Protein AF-A0A5N8HHA2-F1 (afdb_monomer_lite)

Radius of gyration: 14.86 Å; chains: 1; bounding box: 42×23×48 Å

Secondary structure (DSSP, 8-state):
------------S-HHHHHHHHHHHHHHHHHHHHHHHHHSTT-----HHHHHHHHHHHHS-GGGHHHHHHHHHHHHHHHHHHHS-GGG--HHHHHHHHHHHHHHHH-

Structure (mmCIF, N/CA/C/O bac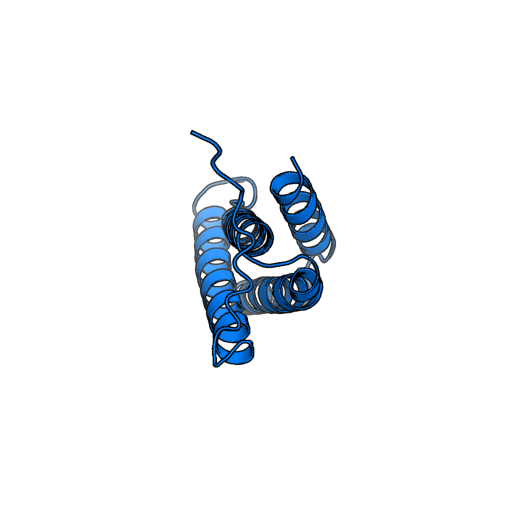kbone):
data_AF-A0A5N8HHA2-F1
#
_entry.id   AF-A0A5N8HHA2-F1
#
loop_
_atom_site.group_PDB
_atom_site.id
_atom_site.type_symbol
_atom_site.label_atom_id
_atom_site.label_alt_id
_atom_site.label_comp_id
_atom_site.label_asym_id
_atom_site.label_entity_id
_atom_site.label_seq_id
_atom_site.pdbx_PDB_ins_code
_atom_site.Cartn_x
_atom_site.Cartn_y
_atom_site.Cartn_z
_atom_site.occupancy
_atom_site.B_iso_or_equiv
_atom_site.auth_seq_id
_atom_site.auth_comp_id
_atom_site.auth_asym_id
_atom_site.auth_atom_id
_atom_site.pdbx_PDB_model_num
ATOM 1 N N . MET A 1 1 ? 7.347 12.386 -31.639 1.00 39.81 1 MET A N 1
ATOM 2 C CA . MET A 1 1 ? 7.342 12.387 -30.158 1.00 39.81 1 MET A CA 1
ATOM 3 C C . MET A 1 1 ? 7.149 10.957 -29.670 1.00 39.81 1 MET A C 1
ATOM 5 O O . MET A 1 1 ? 6.023 10.530 -29.469 1.00 39.81 1 MET A O 1
ATOM 9 N N . SER A 1 2 ? 8.238 10.195 -29.550 1.00 38.34 2 SER A N 1
ATOM 10 C CA . SER A 1 2 ? 8.215 8.876 -28.912 1.00 38.34 2 SER A CA 1
ATOM 11 C C . SER A 1 2 ? 8.534 9.100 -27.440 1.00 38.34 2 SER A C 1
ATOM 13 O O . SER A 1 2 ? 9.689 9.336 -27.089 1.00 38.34 2 SER A O 1
ATOM 15 N N . LYS A 1 3 ? 7.511 9.126 -26.578 1.00 44.50 3 LYS A N 1
ATOM 16 C CA . LYS A 1 3 ? 7.722 8.970 -25.135 1.00 44.50 3 LYS A CA 1
ATOM 17 C C . LYS A 1 3 ? 8.091 7.508 -24.927 1.00 44.50 3 LYS A C 1
ATOM 19 O O . LYS A 1 3 ? 7.249 6.682 -24.601 1.00 44.50 3 LYS A O 1
ATOM 24 N N . GLN A 1 4 ? 9.349 7.195 -25.209 1.00 44.97 4 GLN A N 1
ATOM 25 C CA . GLN A 1 4 ? 9.991 5.977 -24.764 1.00 44.97 4 GLN A CA 1
ATOM 26 C C . GLN A 1 4 ? 9.837 6.003 -23.248 1.00 44.97 4 GLN A C 1
ATOM 28 O O . GLN A 1 4 ? 10.461 6.836 -22.592 1.00 44.97 4 GLN A O 1
ATOM 33 N N . SER A 1 5 ? 8.896 5.206 -22.732 1.00 48.59 5 SER A N 1
ATOM 34 C CA . SER A 1 5 ? 8.682 4.981 -21.311 1.00 48.59 5 SER A CA 1
ATOM 35 C C . SER A 1 5 ? 10.027 4.614 -20.733 1.00 48.59 5 SER A C 1
ATOM 37 O O . SER A 1 5 ? 10.479 3.473 -20.833 1.00 48.59 5 SER A O 1
ATOM 39 N N . GLN A 1 6 ? 10.726 5.622 -20.220 1.00 43.22 6 GLN A N 1
ATOM 40 C CA . GLN A 1 6 ? 11.955 5.397 -19.524 1.00 43.22 6 GLN A CA 1
ATOM 41 C C . GLN A 1 6 ? 11.515 4.718 -18.232 1.00 43.22 6 GLN A C 1
ATOM 43 O O . GLN A 1 6 ? 11.247 5.368 -17.224 1.00 43.22 6 GLN A O 1
ATOM 48 N N . HIS A 1 7 ? 11.482 3.386 -18.264 1.00 44.50 7 HIS A N 1
ATOM 49 C CA . HIS A 1 7 ? 11.964 2.574 -17.163 1.00 44.50 7 HIS A CA 1
ATOM 50 C C . HIS A 1 7 ? 13.411 3.017 -16.919 1.00 44.50 7 HIS A C 1
ATOM 52 O O . HIS A 1 7 ? 14.361 2.309 -17.247 1.00 44.50 7 HIS A O 1
ATOM 58 N N . VAL A 1 8 ? 13.591 4.253 -16.434 1.00 43.50 8 VAL A N 1
ATOM 59 C CA . VAL A 1 8 ? 14.852 4.713 -15.899 1.00 43.50 8 VAL A CA 1
ATOM 60 C C . VAL A 1 8 ? 15.054 3.739 -14.764 1.00 43.50 8 VAL A C 1
ATOM 62 O O . VAL A 1 8 ? 14.346 3.767 -13.757 1.00 43.50 8 VAL A O 1
ATOM 65 N N . LEU A 1 9 ? 15.983 2.818 -14.979 1.00 46.75 9 LEU A N 1
ATOM 66 C CA . LEU A 1 9 ? 16.703 2.165 -13.919 1.00 46.75 9 LEU A CA 1
ATOM 67 C C . LEU A 1 9 ? 17.382 3.307 -13.169 1.00 46.75 9 LEU A C 1
ATOM 69 O O . LEU A 1 9 ? 18.546 3.624 -13.400 1.00 46.75 9 LEU A O 1
ATOM 73 N N . ILE A 1 10 ? 16.610 4.001 -12.332 1.00 49.00 10 ILE A N 1
ATOM 74 C CA . ILE A 1 10 ? 17.156 4.861 -11.314 1.00 49.00 10 ILE A CA 1
ATOM 75 C C . ILE A 1 10 ? 17.802 3.829 -10.405 1.00 49.00 10 ILE A C 1
ATOM 77 O O . ILE A 1 10 ? 17.147 3.233 -9.551 1.00 49.00 10 ILE A O 1
ATOM 81 N N . ALA A 1 11 ? 19.071 3.529 -10.679 1.00 49.84 11 ALA A N 1
ATOM 82 C CA . ALA A 1 11 ? 19.988 2.945 -9.724 1.00 49.84 11 ALA A CA 1
ATOM 83 C C . ALA A 1 11 ? 20.106 3.989 -8.616 1.00 49.84 11 ALA A C 1
ATOM 85 O O . ALA A 1 11 ? 21.042 4.781 -8.555 1.00 49.84 11 ALA A O 1
ATOM 86 N N . LEU A 1 12 ? 19.030 4.109 -7.844 1.00 53.47 12 LEU A N 1
ATOM 87 C CA . LEU A 1 12 ? 18.903 5.117 -6.835 1.00 53.47 12 LEU A CA 1
ATOM 88 C C . LEU A 1 12 ? 19.878 4.697 -5.744 1.00 53.47 12 LEU A C 1
ATOM 90 O O . LEU A 1 12 ? 19.803 3.544 -5.315 1.00 53.47 12 LEU A O 1
ATOM 94 N N . PRO A 1 13 ? 20.787 5.582 -5.310 1.00 59.41 13 PRO A N 1
ATOM 95 C CA . PRO A 1 13 ? 21.908 5.210 -4.459 1.00 59.41 13 PRO A CA 1
ATOM 96 C C . PRO A 1 13 ? 21.504 4.394 -3.219 1.00 59.41 13 PRO A C 1
ATOM 98 O O . PRO A 1 13 ? 22.316 3.623 -2.710 1.00 59.41 13 PRO A O 1
ATOM 101 N N . HIS A 1 14 ? 20.259 4.536 -2.732 1.00 66.19 14 HIS A N 1
ATOM 102 C CA . HIS A 1 14 ? 19.746 3.895 -1.517 1.00 66.19 14 HIS A CA 1
ATOM 103 C C . HIS A 1 14 ? 18.369 3.220 -1.736 1.00 66.19 14 HIS A C 1
ATOM 105 O O . HIS A 1 14 ? 17.344 3.746 -1.293 1.00 66.19 14 HIS A O 1
ATOM 111 N N . PRO A 1 15 ? 18.307 2.031 -2.372 1.00 69.75 15 PRO A N 1
ATOM 112 C CA . PRO A 1 15 ? 17.043 1.331 -2.635 1.00 69.75 15 PRO A CA 1
ATOM 113 C C . PRO A 1 15 ? 16.298 0.957 -1.344 1.00 69.75 15 PRO A C 1
ATOM 115 O O . PRO A 1 15 ? 15.073 1.012 -1.299 1.00 69.75 15 PRO A O 1
ATOM 118 N N . LEU A 1 16 ? 17.031 0.650 -0.268 1.00 75.38 16 LEU A N 1
ATOM 119 C CA . LEU A 1 16 ? 16.450 0.366 1.046 1.00 75.38 16 LEU A CA 1
ATOM 120 C C . LEU A 1 16 ? 15.746 1.584 1.650 1.00 75.38 16 LEU A C 1
ATOM 122 O O . LEU A 1 16 ? 14.663 1.441 2.204 1.00 75.38 16 LEU A O 1
ATOM 126 N N . LEU A 1 17 ? 16.319 2.782 1.509 1.00 79.69 17 LEU A N 1
ATOM 127 C CA . LEU A 1 17 ? 15.730 4.007 2.053 1.00 79.69 17 LEU A CA 1
ATOM 128 C C . LEU A 1 17 ? 14.426 4.358 1.330 1.00 79.69 17 LEU A C 1
ATOM 130 O O . LEU A 1 17 ? 13.464 4.787 1.961 1.00 79.69 17 LEU A O 1
ATOM 134 N N . HIS A 1 18 ? 14.361 4.082 0.026 1.00 79.62 18 HIS A N 1
ATOM 135 C CA . HIS A 1 18 ? 13.122 4.167 -0.739 1.00 79.62 18 HIS A CA 1
ATOM 136 C C . HIS A 1 18 ? 12.075 3.167 -0.262 1.00 79.62 18 HIS A C 1
ATOM 138 O O . HIS A 1 18 ? 10.942 3.569 -0.034 1.00 79.62 18 HIS A O 1
ATOM 144 N N . LEU A 1 19 ? 12.438 1.898 -0.054 1.00 82.00 19 LEU A N 1
ATOM 145 C CA . LEU A 1 19 ? 11.502 0.905 0.479 1.00 82.00 19 LEU A CA 1
ATOM 146 C C . LEU A 1 19 ? 10.983 1.307 1.862 1.00 82.00 19 LEU A C 1
ATOM 148 O O . LEU A 1 19 ? 9.779 1.236 2.088 1.00 82.00 19 LEU A O 1
ATOM 152 N N . VAL A 1 20 ? 11.856 1.778 2.756 1.00 82.50 20 VAL A N 1
ATOM 153 C CA . VAL A 1 20 ? 11.476 2.242 4.100 1.00 82.50 20 VAL A CA 1
ATOM 154 C C . VAL A 1 20 ? 10.556 3.458 4.024 1.00 82.50 20 VAL A C 1
ATOM 156 O O . VAL A 1 20 ? 9.513 3.472 4.672 1.00 82.50 20 VAL A O 1
ATOM 159 N N . SER A 1 21 ? 10.894 4.454 3.202 1.00 83.81 21 SER A N 1
ATOM 160 C CA . SER A 1 21 ? 10.048 5.632 2.988 1.00 83.81 21 SER A CA 1
ATOM 161 C C . SER A 1 21 ? 8.685 5.242 2.419 1.00 83.81 21 SER A C 1
ATOM 163 O O . SER A 1 21 ? 7.663 5.726 2.894 1.00 83.81 21 SER A O 1
ATOM 165 N N . LEU A 1 22 ? 8.653 4.314 1.462 1.00 85.12 22 LEU A N 1
ATOM 166 C CA . LEU A 1 22 ? 7.422 3.830 0.852 1.00 85.12 22 LEU A CA 1
ATOM 167 C C . LEU A 1 22 ? 6.535 3.084 1.858 1.00 85.12 22 LEU A C 1
ATOM 169 O O . LEU A 1 22 ? 5.324 3.290 1.879 1.00 85.12 22 LEU A O 1
ATOM 173 N N . GLY A 1 23 ? 7.142 2.270 2.725 1.00 84.06 23 GLY A N 1
ATOM 174 C CA . GLY A 1 23 ? 6.458 1.603 3.832 1.00 84.06 23 GLY A CA 1
ATOM 175 C C . GLY A 1 23 ? 5.887 2.602 4.839 1.00 84.06 23 GLY A C 1
ATOM 176 O O . GLY A 1 23 ? 4.734 2.471 5.234 1.00 84.06 23 GLY A O 1
ATOM 177 N N . LEU A 1 24 ? 6.644 3.650 5.185 1.00 86.12 24 LEU A N 1
ATOM 178 C CA . LEU A 1 24 ? 6.195 4.750 6.051 1.00 86.12 24 LEU A CA 1
ATOM 179 C C . LEU A 1 24 ? 5.020 5.526 5.449 1.00 86.12 24 LEU A C 1
ATOM 181 O O . LEU A 1 24 ? 4.031 5.781 6.130 1.00 86.12 24 LEU A O 1
ATOM 185 N N . VAL A 1 25 ? 5.104 5.880 4.166 1.00 86.62 25 VAL A N 1
ATOM 186 C CA . VAL A 1 25 ? 4.020 6.570 3.454 1.00 86.62 25 VAL A CA 1
ATOM 187 C C . VAL A 1 25 ? 2.783 5.673 3.396 1.00 86.62 25 VAL A C 1
ATOM 189 O O . VAL A 1 25 ? 1.688 6.118 3.729 1.00 86.62 25 VAL A O 1
ATOM 192 N N . SER A 1 26 ? 2.952 4.394 3.055 1.00 84.12 26 SER A N 1
ATOM 193 C CA . SER A 1 26 ? 1.863 3.415 3.053 1.00 84.12 26 SER A CA 1
ATOM 194 C C . SER A 1 26 ? 1.232 3.258 4.439 1.00 84.12 26 SER A C 1
ATOM 196 O O . SER A 1 26 ? 0.009 3.244 4.540 1.00 84.12 26 SER A O 1
ATOM 198 N N . PHE A 1 27 ? 2.033 3.229 5.504 1.00 84.50 27 PHE A N 1
ATOM 199 C CA . PHE A 1 27 ? 1.572 3.184 6.891 1.00 84.50 27 PHE A CA 1
ATOM 200 C C . PHE A 1 27 ? 0.728 4.412 7.262 1.00 84.50 27 PHE A C 1
ATOM 202 O O . PHE A 1 27 ? -0.405 4.255 7.709 1.00 84.50 27 PHE A O 1
ATOM 209 N N . ILE A 1 28 ? 1.229 5.629 7.015 1.00 85.81 28 ILE A N 1
ATOM 210 C CA . ILE A 1 28 ? 0.514 6.877 7.340 1.00 85.81 28 ILE A CA 1
ATOM 211 C C . ILE A 1 28 ? -0.818 6.954 6.586 1.00 85.81 28 ILE A C 1
ATOM 213 O O . ILE A 1 28 ? -1.849 7.263 7.180 1.00 85.81 28 ILE A O 1
ATOM 217 N N . PHE A 1 29 ? -0.821 6.640 5.289 1.00 81.81 29 PHE A N 1
ATOM 218 C CA . PHE A 1 29 ? -2.046 6.662 4.488 1.00 81.81 29 PHE A CA 1
ATOM 219 C C . PHE A 1 29 ? -3.027 5.552 4.863 1.00 81.81 29 PHE A C 1
ATOM 221 O O . PHE A 1 29 ? -4.234 5.757 4.757 1.00 81.81 29 PHE A O 1
ATOM 228 N N . THR A 1 30 ? -2.535 4.399 5.320 1.00 80.94 30 THR A N 1
ATOM 229 C CA . THR A 1 30 ? -3.395 3.345 5.867 1.00 80.94 30 THR A CA 1
ATOM 230 C C . THR A 1 30 ? -4.049 3.811 7.160 1.00 80.94 30 THR A C 1
ATOM 232 O O . THR A 1 30 ? -5.261 3.698 7.282 1.00 80.94 30 THR A O 1
ATOM 235 N N . LEU A 1 31 ? -3.290 4.395 8.095 1.00 79.88 31 LEU A N 1
ATOM 236 C CA . LEU A 1 31 ? -3.854 4.956 9.327 1.00 79.88 31 LEU A CA 1
ATOM 237 C C . LEU A 1 31 ? -4.919 6.007 9.020 1.00 79.88 31 LEU A C 1
ATOM 239 O O . LEU A 1 31 ? -6.025 5.931 9.537 1.00 79.88 31 LEU A O 1
ATOM 243 N N . PHE A 1 32 ? -4.609 6.941 8.122 1.00 81.25 32 PHE A N 1
ATOM 244 C CA . PHE A 1 32 ? -5.550 7.973 7.703 1.00 81.25 32 PHE A CA 1
ATOM 245 C C . PHE A 1 32 ? -6.820 7.385 7.065 1.00 81.25 32 PHE A C 1
ATOM 247 O O . PHE A 1 32 ? -7.926 7.819 7.373 1.00 81.25 32 PHE A O 1
ATOM 254 N N . SER A 1 33 ? -6.668 6.369 6.208 1.00 74.75 33 SER A N 1
ATOM 255 C CA . SER A 1 33 ? -7.781 5.643 5.585 1.00 74.75 33 SER A CA 1
ATOM 256 C C . SER A 1 33 ? -8.673 4.949 6.620 1.00 74.75 33 SER A C 1
ATOM 258 O O . SER A 1 33 ? -9.901 5.039 6.548 1.00 74.75 33 SER A O 1
ATOM 260 N N . LEU A 1 34 ? -8.064 4.287 7.604 1.00 76.25 34 LEU A N 1
ATOM 261 C CA . LEU A 1 34 ? -8.769 3.576 8.666 1.00 76.25 34 LEU A CA 1
ATOM 262 C C . LEU A 1 34 ? -9.489 4.540 9.619 1.00 76.25 34 LEU A C 1
ATOM 264 O O . LEU A 1 34 ? -10.659 4.313 9.907 1.00 76.25 34 LEU A O 1
ATOM 268 N N . GLU A 1 35 ? -8.847 5.634 10.032 1.00 77.62 35 GLU A N 1
ATOM 269 C CA . GLU A 1 35 ? -9.468 6.707 10.826 1.00 77.62 35 GLU A CA 1
ATOM 270 C C . GLU A 1 35 ? -10.698 7.284 10.106 1.00 77.62 35 GLU A C 1
ATOM 272 O O . GLU A 1 35 ? -11.794 7.326 10.662 1.00 77.62 35 GLU A O 1
ATOM 277 N N . LEU A 1 36 ? -10.568 7.642 8.822 1.00 72.38 36 LEU A N 1
ATOM 278 C CA . LEU A 1 36 ? -11.695 8.106 8.001 1.00 72.38 36 LEU A CA 1
ATOM 279 C C . LEU A 1 36 ? -12.830 7.080 7.922 1.00 72.38 36 LEU A C 1
ATOM 281 O O . LEU A 1 36 ? -14.002 7.450 7.990 1.00 72.38 36 LEU A O 1
ATOM 285 N N . SER A 1 37 ? -12.485 5.798 7.793 1.00 68.50 37 SER A N 1
ATOM 286 C CA . SER A 1 37 ? -13.460 4.704 7.725 1.00 68.50 37 SER A CA 1
ATOM 287 C C . SER A 1 37 ? -14.174 4.464 9.061 1.00 68.50 37 SER A C 1
ATOM 289 O O . SER A 1 37 ? -15.285 3.940 9.068 1.00 68.50 37 SER A O 1
ATOM 291 N N . GLN A 1 38 ? -13.575 4.854 10.192 1.00 68.81 38 GLN A N 1
ATOM 292 C CA . GLN A 1 38 ? -14.230 4.820 11.503 1.00 68.81 38 GLN A CA 1
ATOM 293 C C . GLN A 1 38 ? -15.208 5.989 11.693 1.00 68.81 38 GLN A C 1
ATOM 295 O O . GLN A 1 38 ? -16.274 5.798 12.275 1.00 68.81 38 GLN A O 1
ATOM 300 N N . PHE A 1 39 ? -14.885 7.183 11.181 1.00 62.84 39 PHE A N 1
ATOM 301 C CA . PHE A 1 39 ? -15.764 8.357 11.277 1.00 62.84 39 PHE A CA 1
ATOM 302 C C . PHE A 1 39 ? -16.885 8.381 10.225 1.00 62.84 39 PHE A C 1
ATOM 304 O O . PHE A 1 39 ? -17.932 8.983 10.464 1.00 62.84 39 PHE A O 1
ATOM 311 N N . GLY A 1 40 ? -16.702 7.729 9.073 1.00 56.66 40 GLY A N 1
ATOM 312 C CA . GLY A 1 40 ? -17.717 7.612 8.027 1.00 56.66 40 GLY A CA 1
ATOM 313 C C . GLY A 1 40 ? -18.227 6.183 7.893 1.00 56.66 40 GLY A C 1
ATOM 314 O O . GLY A 1 40 ? -17.508 5.313 7.411 1.00 56.66 40 GLY A O 1
ATOM 315 N N . THR A 1 41 ? -19.483 5.950 8.282 1.00 51.28 41 THR A N 1
ATOM 316 C CA . THR A 1 41 ? -20.216 4.684 8.103 1.00 51.28 41 THR A CA 1
ATOM 317 C C . THR A 1 41 ? -19.879 4.013 6.766 1.00 51.28 41 THR A C 1
ATOM 319 O O . THR A 1 41 ? -20.286 4.510 5.718 1.00 51.28 41 THR A O 1
ATOM 322 N N . GLN A 1 42 ? -19.139 2.896 6.799 1.00 49.66 42 GLN A N 1
ATOM 323 C CA . GLN A 1 42 ? -18.817 2.076 5.621 1.00 49.66 42 GLN A CA 1
ATOM 324 C C . GLN A 1 42 ? -18.284 2.869 4.412 1.00 49.66 42 GLN A C 1
ATOM 326 O O . GLN A 1 42 ? -18.628 2.571 3.266 1.00 49.66 42 GLN A O 1
ATOM 331 N N . LEU A 1 43 ? -17.403 3.850 4.624 1.00 42.47 43 LEU A N 1
ATOM 332 C CA . LEU A 1 43 ? -16.509 4.249 3.539 1.00 42.47 43 LEU A CA 1
ATOM 333 C C . LEU A 1 43 ? -15.654 3.019 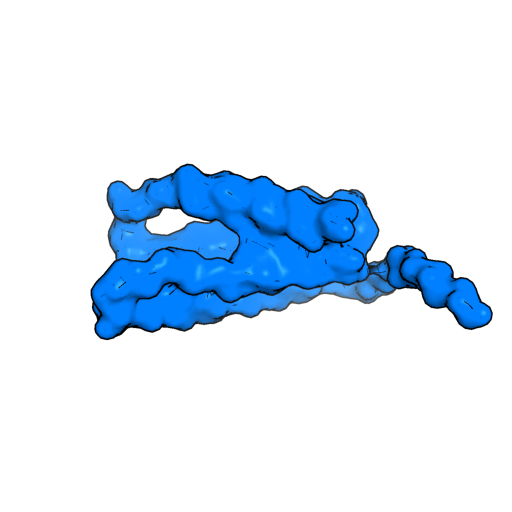3.229 1.00 42.47 43 LEU A C 1
ATOM 335 O O . LEU A 1 43 ? -14.839 2.610 4.051 1.00 42.47 43 LEU A O 1
ATOM 339 N N . ALA A 1 44 ? -15.930 2.363 2.097 1.00 47.31 44 ALA A N 1
ATOM 340 C CA . ALA A 1 44 ? -15.153 1.230 1.604 1.00 47.31 44 ALA A CA 1
ATOM 341 C C . ALA A 1 44 ? -13.663 1.531 1.833 1.00 47.31 44 ALA A C 1
ATOM 343 O O . ALA A 1 44 ? -13.254 2.628 1.447 1.00 47.31 44 ALA A O 1
ATOM 344 N N . PRO A 1 45 ? -12.904 0.632 2.494 1.00 52.50 45 PRO A N 1
ATOM 345 C CA . PRO A 1 45 ? -11.590 0.923 3.073 1.00 52.50 45 PRO A CA 1
ATOM 346 C C . PRO A 1 45 ? -10.773 1.731 2.076 1.00 52.50 45 PRO A C 1
ATOM 348 O O . PRO A 1 45 ? -10.390 1.196 1.043 1.00 52.50 45 PRO A O 1
ATOM 351 N N . LEU A 1 46 ? -10.629 3.040 2.305 1.00 54.62 46 LEU A N 1
ATOM 352 C CA . LEU A 1 46 ? -10.202 3.968 1.259 1.00 54.62 46 LEU A CA 1
ATOM 353 C C . LEU A 1 46 ? -8.859 3.508 0.682 1.00 54.62 46 LEU A C 1
ATOM 355 O O . LEU A 1 46 ? -7.883 3.300 1.405 1.00 54.62 46 LEU A O 1
ATOM 359 N N . TRP A 1 47 ? -8.824 3.354 -0.641 1.00 70.75 47 TRP A N 1
ATOM 360 C CA . TRP A 1 47 ? -7.820 2.611 -1.411 1.00 70.75 47 TRP A CA 1
ATOM 361 C C . TRP A 1 47 ? -6.529 3.420 -1.628 1.00 70.75 47 TRP A C 1
ATOM 363 O O . TRP A 1 47 ? -5.799 3.249 -2.610 1.00 70.75 47 TRP A O 1
ATOM 373 N N . PHE A 1 48 ? -6.248 4.346 -0.709 1.00 75.25 48 PHE A N 1
ATOM 374 C CA . PHE A 1 48 ? -5.053 5.178 -0.701 1.00 75.25 48 PHE A CA 1
ATOM 375 C C . PHE A 1 48 ? -3.757 4.356 -0.650 1.00 75.25 48 PHE A C 1
ATOM 377 O O . PHE A 1 48 ? -2.898 4.585 -1.506 1.00 75.25 48 PHE A O 1
ATOM 384 N N . PRO A 1 49 ? -3.585 3.381 0.270 1.00 76.25 49 PRO A N 1
ATOM 385 C CA . PRO A 1 49 ? -2.385 2.547 0.276 1.00 76.25 49 PRO A CA 1
ATOM 386 C C . PRO A 1 49 ? -2.205 1.757 -1.030 1.00 76.25 49 PRO A C 1
ATOM 388 O O . PRO A 1 49 ? -1.081 1.655 -1.524 1.00 76.25 49 PRO A O 1
ATOM 391 N N . THR A 1 50 ? -3.292 1.282 -1.644 1.00 80.81 50 THR A N 1
ATOM 392 C CA . THR A 1 50 ? -3.275 0.576 -2.938 1.00 80.81 50 THR A CA 1
ATOM 393 C C . THR A 1 50 ? -2.821 1.489 -4.072 1.00 80.81 50 THR A C 1
ATOM 395 O O . THR A 1 50 ? -1.945 1.119 -4.850 1.00 80.81 50 THR A O 1
ATOM 398 N N . SER A 1 51 ? -3.336 2.721 -4.116 1.00 81.69 51 SER A N 1
ATOM 399 C CA . SER A 1 51 ? -2.926 3.745 -5.088 1.00 81.69 51 SER A CA 1
ATOM 400 C C . SER A 1 51 ? -1.432 4.074 -4.982 1.00 81.69 51 SER A C 1
ATOM 402 O O . SER A 1 51 ? -0.740 4.173 -5.994 1.00 81.69 51 SER A O 1
ATOM 404 N N . ILE A 1 52 ? -0.901 4.194 -3.760 1.00 83.00 52 ILE A N 1
ATOM 405 C CA . ILE A 1 52 ? 0.532 4.441 -3.527 1.00 83.00 52 ILE A CA 1
ATOM 406 C C . ILE A 1 52 ? 1.374 3.262 -4.019 1.00 83.00 52 ILE A C 1
ATOM 408 O O . ILE A 1 52 ? 2.370 3.466 -4.715 1.00 83.00 52 ILE A O 1
ATOM 412 N N . MET A 1 53 ? 0.965 2.033 -3.693 1.00 83.81 53 MET A N 1
ATOM 413 C CA . MET A 1 53 ? 1.649 0.817 -4.133 1.00 83.81 53 MET A CA 1
ATOM 414 C C . MET A 1 53 ? 1.629 0.674 -5.664 1.00 83.81 53 MET A C 1
ATOM 416 O O . MET A 1 53 ? 2.653 0.347 -6.260 1.00 83.81 53 MET A O 1
ATOM 420 N N . MET A 1 54 ? 0.512 1.009 -6.311 1.00 82.88 54 MET A N 1
ATOM 421 C CA . MET A 1 54 ? 0.361 1.005 -7.770 1.00 82.88 54 MET A CA 1
ATOM 422 C C . MET A 1 54 ? 1.305 2.006 -8.447 1.00 82.88 54 MET A C 1
ATOM 424 O O . MET A 1 54 ? 2.055 1.644 -9.352 1.00 82.88 54 MET A O 1
ATOM 428 N N . VAL A 1 55 ? 1.350 3.254 -7.965 1.00 82.81 55 VAL A N 1
ATOM 429 C CA . VAL A 1 55 ? 2.289 4.272 -8.470 1.00 82.81 55 VAL A CA 1
ATOM 430 C C . VAL A 1 55 ? 3.741 3.837 -8.244 1.00 82.81 55 VAL A C 1
ATOM 432 O O . VAL A 1 55 ? 4.607 4.086 -9.087 1.00 82.81 55 VAL A O 1
ATOM 435 N N . ALA A 1 56 ? 4.024 3.166 -7.126 1.00 82.00 56 ALA A N 1
ATOM 436 C CA . ALA A 1 56 ? 5.346 2.627 -6.838 1.00 82.00 56 ALA A CA 1
ATOM 437 C C . ALA A 1 56 ? 5.746 1.524 -7.829 1.00 82.00 56 ALA A C 1
ATOM 439 O O . ALA A 1 56 ? 6.872 1.560 -8.329 1.00 82.00 56 ALA A O 1
ATOM 440 N N . PHE A 1 57 ? 4.842 0.597 -8.161 1.00 82.75 57 PHE A N 1
ATOM 441 C CA . PHE A 1 57 ? 5.073 -0.416 -9.195 1.00 82.75 57 PHE A CA 1
ATOM 442 C C . PHE A 1 57 ? 5.256 0.202 -10.579 1.00 82.75 57 PHE A C 1
ATOM 444 O O . PHE A 1 57 ? 6.204 -0.158 -11.271 1.00 82.75 57 PHE A O 1
ATOM 451 N N . TYR A 1 58 ? 4.435 1.189 -10.946 1.00 80.44 58 TYR A N 1
ATOM 452 C CA . TYR A 1 58 ? 4.542 1.867 -12.238 1.00 80.44 58 TYR A CA 1
ATOM 453 C C . TYR A 1 58 ? 5.892 2.583 -12.419 1.00 80.44 58 TYR A C 1
ATOM 455 O O . TYR A 1 58 ? 6.475 2.590 -13.501 1.00 80.44 58 TYR A O 1
ATOM 463 N N . ARG A 1 59 ? 6.428 3.188 -11.348 1.00 74.12 59 ARG A N 1
ATOM 464 C CA . ARG A 1 59 ? 7.677 3.971 -11.406 1.00 74.12 59 ARG A CA 1
ATOM 465 C C . ARG A 1 59 ? 8.961 3.145 -11.313 1.00 74.12 59 ARG A C 1
ATOM 467 O O . ARG A 1 59 ? 10.019 3.680 -11.637 1.00 74.12 59 ARG A O 1
ATOM 474 N N . HIS A 1 60 ? 8.909 1.893 -10.859 1.00 73.44 60 HIS A N 1
ATOM 475 C CA . HIS A 1 60 ? 10.103 1.072 -10.632 1.00 73.44 60 HIS A CA 1
ATOM 476 C C . HIS A 1 60 ? 10.105 -0.177 -11.519 1.00 73.44 60 HIS A C 1
ATOM 478 O O . HIS A 1 60 ? 9.067 -0.747 -11.836 1.00 73.44 60 HIS A O 1
ATOM 484 N N . ALA A 1 61 ? 11.296 -0.637 -11.911 1.00 66.38 61 ALA A N 1
ATOM 485 C CA . ALA A 1 61 ? 11.439 -1.863 -12.694 1.00 66.38 61 ALA A CA 1
ATOM 486 C C . ALA A 1 61 ? 10.813 -3.070 -11.967 1.00 66.38 61 ALA A C 1
ATOM 488 O O . ALA A 1 61 ? 10.959 -3.195 -10.750 1.00 66.38 61 ALA A O 1
ATOM 489 N N . GLY A 1 62 ? 10.201 -3.994 -12.722 1.00 69.50 62 GLY A N 1
ATOM 490 C CA . GLY A 1 62 ? 9.496 -5.183 -12.204 1.00 69.50 62 GLY A CA 1
ATOM 491 C C . GLY A 1 62 ? 10.264 -5.994 -11.152 1.00 69.50 62 GLY A C 1
ATOM 492 O O . GLY A 1 62 ? 9.679 -6.577 -10.245 1.00 69.50 62 GLY A O 1
ATOM 493 N N . ARG A 1 63 ? 11.601 -5.963 -11.198 1.00 72.50 63 ARG A N 1
ATOM 494 C CA . ARG A 1 63 ? 12.479 -6.628 -10.223 1.00 72.50 63 ARG A CA 1
ATOM 495 C C . ARG A 1 63 ? 12.366 -6.069 -8.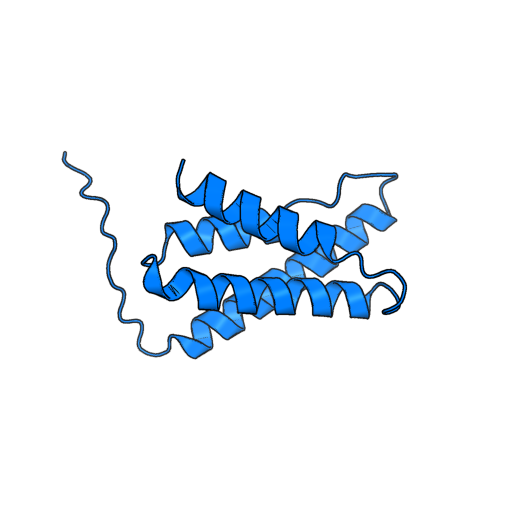794 1.00 72.50 63 ARG A C 1
ATOM 497 O O . ARG A 1 63 ? 12.666 -6.788 -7.848 1.00 72.50 63 ARG A O 1
ATOM 504 N N . MET A 1 64 ? 11.947 -4.815 -8.623 1.00 78.00 64 MET A N 1
ATOM 505 C CA . MET A 1 64 ? 11.739 -4.185 -7.311 1.00 78.00 64 MET A CA 1
ATOM 506 C C . MET A 1 64 ? 10.327 -4.387 -6.753 1.00 78.00 64 MET A C 1
ATOM 508 O O . MET A 1 64 ? 10.097 -4.101 -5.577 1.00 78.00 64 MET A O 1
ATOM 512 N N . TRP A 1 65 ? 9.389 -4.888 -7.562 1.00 80.81 65 TRP A N 1
ATOM 513 C CA . TRP A 1 65 ? 7.994 -5.055 -7.158 1.00 80.81 65 TRP A CA 1
ATOM 514 C C . TRP A 1 65 ? 7.828 -5.947 -5.921 1.00 80.81 65 TRP A C 1
ATOM 516 O O . TRP A 1 65 ? 7.099 -5.543 -5.022 1.00 80.81 65 TRP A O 1
ATOM 526 N N . PRO A 1 66 ? 8.548 -7.076 -5.758 1.00 82.06 66 PRO A N 1
ATOM 527 C CA . PRO A 1 66 ? 8.426 -7.870 -4.535 1.00 82.06 66 PRO A CA 1
ATOM 528 C C . PRO A 1 66 ? 8.818 -7.087 -3.273 1.00 82.06 66 PRO A C 1
ATOM 530 O O . PRO A 1 66 ? 8.150 -7.190 -2.249 1.00 82.06 66 PRO A O 1
ATOM 533 N N . GLY A 1 67 ? 9.864 -6.255 -3.345 1.00 83.06 67 GLY A N 1
ATOM 534 C CA . GLY A 1 67 ? 10.299 -5.432 -2.212 1.00 83.06 67 GLY A CA 1
ATOM 535 C C . GLY A 1 67 ? 9.297 -4.328 -1.870 1.00 83.06 67 GLY A C 1
ATOM 536 O O . GLY A 1 67 ? 9.014 -4.087 -0.698 1.00 83.06 67 GLY A O 1
ATOM 537 N N . ILE A 1 68 ? 8.726 -3.694 -2.895 1.00 83.81 68 ILE A N 1
ATOM 538 C CA . ILE A 1 68 ? 7.669 -2.685 -2.755 1.00 83.81 68 ILE A CA 1
ATOM 539 C C . ILE A 1 68 ? 6.415 -3.313 -2.133 1.00 83.81 68 ILE A C 1
ATOM 541 O O . ILE A 1 68 ? 5.897 -2.782 -1.154 1.00 83.81 68 ILE A O 1
ATOM 545 N N . ALA A 1 69 ? 5.982 -4.472 -2.642 1.00 84.75 69 ALA A N 1
ATOM 546 C CA . ALA A 1 69 ? 4.829 -5.209 -2.134 1.00 84.75 69 ALA A CA 1
ATOM 547 C C . ALA A 1 69 ? 5.009 -5.574 -0.657 1.00 84.75 69 ALA A C 1
ATOM 549 O O . ALA A 1 69 ? 4.105 -5.348 0.146 1.00 84.75 69 ALA A O 1
ATOM 550 N N . LEU A 1 70 ? 6.188 -6.087 -0.285 1.00 85.81 70 LEU A N 1
ATOM 551 C CA . LEU A 1 70 ? 6.508 -6.418 1.103 1.00 85.81 70 LEU A CA 1
ATOM 552 C C . LEU A 1 70 ? 6.491 -5.177 1.999 1.00 85.81 70 LEU A C 1
ATOM 554 O O . LEU A 1 70 ? 5.858 -5.206 3.049 1.00 85.81 70 LEU A O 1
ATOM 558 N N . SER A 1 71 ? 7.130 -4.081 1.583 1.00 86.38 71 SER A N 1
ATOM 559 C CA . SER A 1 71 ? 7.187 -2.861 2.395 1.00 86.38 71 SER A CA 1
ATOM 560 C C . SER A 1 71 ? 5.807 -2.226 2.600 1.00 86.38 71 SER A C 1
ATOM 562 O O . SER A 1 71 ? 5.427 -1.913 3.729 1.00 86.38 71 SER A O 1
ATOM 564 N N . CYS A 1 72 ? 5.013 -2.102 1.531 1.00 83.69 72 CYS A N 1
ATOM 565 C CA . CYS A 1 72 ? 3.639 -1.605 1.610 1.00 83.69 72 CYS A CA 1
ATOM 566 C C . CYS A 1 72 ? 2.748 -2.519 2.456 1.00 83.69 72 CYS A C 1
ATOM 568 O O . CYS A 1 72 ? 1.984 -2.032 3.283 1.00 83.69 72 CYS A O 1
ATOM 570 N N . SER A 1 73 ? 2.870 -3.840 2.304 1.00 83.44 73 SER A N 1
ATOM 571 C CA . SER A 1 73 ? 2.084 -4.791 3.099 1.00 83.44 73 SER A CA 1
ATOM 572 C C . SER A 1 73 ? 2.431 -4.709 4.583 1.00 83.44 73 SER A C 1
ATOM 574 O O . SER A 1 73 ? 1.528 -4.713 5.415 1.00 83.44 73 SER A O 1
ATOM 576 N N . LEU A 1 74 ? 3.717 -4.573 4.924 1.00 85.88 74 LEU A N 1
ATOM 577 C CA . LEU A 1 74 ? 4.155 -4.368 6.305 1.00 85.88 74 LEU A CA 1
ATOM 578 C C . LEU A 1 74 ? 3.614 -3.056 6.878 1.00 85.88 74 LEU A C 1
ATOM 580 O O . LEU A 1 74 ? 3.110 -3.059 7.998 1.00 85.88 74 LEU A O 1
ATOM 584 N N . GLY A 1 75 ? 3.653 -1.962 6.111 1.00 83.50 75 GLY A N 1
ATOM 585 C CA . GLY A 1 75 ? 3.056 -0.686 6.512 1.00 83.50 75 GLY A CA 1
ATOM 586 C C . GLY A 1 75 ? 1.545 -0.792 6.743 1.00 83.50 75 GLY A C 1
ATOM 587 O O . GLY A 1 75 ? 1.040 -0.328 7.762 1.00 83.50 75 GLY A O 1
ATOM 588 N N . ASN A 1 76 ? 0.831 -1.472 5.844 1.00 81.12 76 ASN A N 1
ATOM 589 C CA . ASN A 1 76 ? -0.615 -1.679 5.932 1.00 81.12 76 ASN A CA 1
A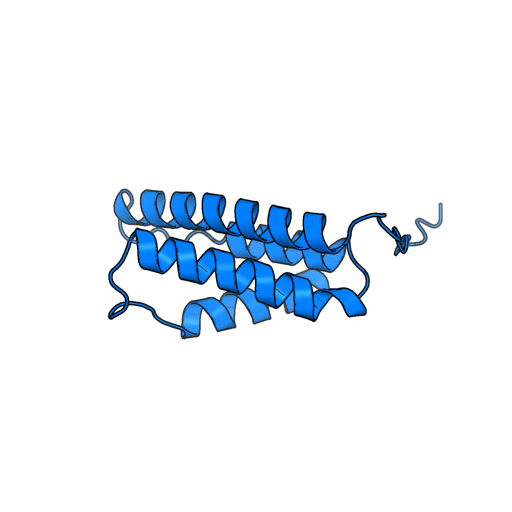TOM 590 C C . ASN A 1 76 ? -1.003 -2.526 7.162 1.00 81.12 76 ASN A C 1
ATOM 592 O O . ASN A 1 76 ? -1.912 -2.175 7.916 1.00 81.12 76 ASN A O 1
ATOM 596 N N . ILE A 1 77 ? -0.275 -3.621 7.408 1.00 81.56 77 ILE A N 1
ATOM 597 C CA . ILE A 1 77 ? -0.488 -4.498 8.568 1.00 81.56 77 ILE A CA 1
ATOM 598 C C . ILE A 1 77 ? -0.147 -3.763 9.868 1.00 81.56 77 ILE A C 1
ATOM 600 O O . ILE A 1 77 ? -0.931 -3.815 10.809 1.00 81.56 77 ILE A O 1
ATOM 604 N N . ALA A 1 78 ? 0.980 -3.048 9.928 1.00 83.69 78 ALA A N 1
ATOM 605 C CA . ALA A 1 78 ? 1.383 -2.304 11.120 1.00 83.69 78 ALA A CA 1
ATOM 606 C C . ALA A 1 78 ? 0.369 -1.209 11.486 1.00 83.69 78 ALA A C 1
ATOM 608 O O . ALA A 1 78 ? 0.029 -1.060 12.657 1.00 83.69 78 ALA A O 1
ATOM 609 N N . ALA A 1 79 ? -0.156 -0.482 10.496 1.00 81.62 79 ALA A N 1
ATOM 610 C CA . ALA A 1 79 ? -1.207 0.512 10.707 1.00 81.62 79 ALA A CA 1
ATOM 611 C C . ALA A 1 79 ? -2.506 -0.137 11.204 1.00 81.62 79 ALA A C 1
ATOM 613 O O . ALA A 1 79 ? -3.134 0.355 12.141 1.00 81.62 79 ALA A O 1
ATOM 614 N N . SER A 1 80 ? -2.868 -1.282 10.621 1.00 77.31 80 SER A N 1
ATOM 615 C CA . SER A 1 80 ? -4.043 -2.049 11.034 1.00 77.31 80 SER A CA 1
ATOM 616 C C . SER A 1 80 ? -3.915 -2.571 12.467 1.00 77.31 80 SER A C 1
ATOM 618 O O . SER A 1 80 ? -4.885 -2.485 13.202 1.00 77.31 80 SER A O 1
ATOM 620 N N . ILE A 1 81 ? -2.734 -3.047 12.886 1.00 80.75 81 ILE A N 1
ATOM 621 C CA . ILE A 1 81 ? -2.451 -3.474 14.273 1.00 80.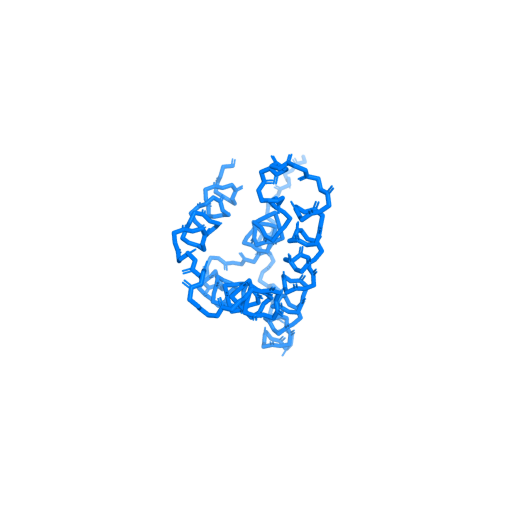75 81 ILE A CA 1
ATOM 622 C C . ILE A 1 81 ? -2.523 -2.298 15.253 1.00 80.75 81 ILE A C 1
ATOM 624 O O . ILE A 1 81 ? -2.899 -2.474 16.410 1.00 80.75 81 ILE A O 1
ATOM 628 N N . LEU A 1 82 ? -2.117 -1.105 14.816 1.00 81.31 82 LEU A N 1
ATOM 629 C CA . LEU A 1 82 ? -2.088 0.073 15.676 1.00 81.31 82 LEU A CA 1
ATOM 630 C C . LEU A 1 82 ? -3.497 0.604 15.974 1.00 81.31 82 LEU A C 1
ATOM 632 O O . LEU A 1 82 ? -3.749 1.027 17.099 1.00 81.31 82 LEU A O 1
ATOM 636 N N . LEU A 1 83 ? -4.407 0.562 14.995 1.00 73.88 83 LEU A N 1
ATOM 637 C CA . LEU A 1 83 ? -5.798 1.007 15.168 1.00 73.88 83 LEU A CA 1
ATOM 638 C C . LEU A 1 83 ? -6.762 -0.104 15.587 1.00 73.88 83 LEU A C 1
ATOM 640 O O . LEU A 1 83 ? -7.759 0.165 16.253 1.00 73.88 83 LEU A O 1
ATOM 644 N N . PHE A 1 84 ? -6.479 -1.351 15.218 1.00 68.81 84 PHE A N 1
ATOM 645 C CA . PHE A 1 84 ? -7.312 -2.506 15.521 1.00 68.81 84 PHE A CA 1
ATOM 646 C C . PHE A 1 84 ? -6.480 -3.615 16.172 1.00 68.81 84 PHE A C 1
ATOM 648 O O . PHE A 1 84 ? -5.347 -3.881 15.787 1.00 68.81 84 PHE A O 1
ATOM 655 N N . SER A 1 85 ? -7.052 -4.315 17.155 1.00 64.50 85 SER A N 1
ATOM 656 C CA . SER A 1 85 ? -6.378 -5.457 17.785 1.00 64.50 85 SER A CA 1
ATOM 657 C C . SER A 1 85 ? -6.031 -6.539 16.749 1.00 64.50 85 SER A C 1
ATOM 659 O O . SER A 1 85 ? -6.766 -6.752 15.784 1.00 64.50 85 SER A O 1
ATOM 661 N N . THR A 1 86 ? -4.940 -7.280 16.964 1.00 61.31 86 THR A N 1
ATOM 662 C CA . THR A 1 86 ? -4.438 -8.322 16.042 1.00 61.31 86 THR A CA 1
ATOM 663 C C . THR A 1 86 ? -5.486 -9.369 15.647 1.00 61.31 86 THR A C 1
ATOM 665 O O . THR A 1 86 ? -5.376 -9.968 14.581 1.00 61.31 86 THR A O 1
ATOM 668 N N . SER A 1 87 ? -6.523 -9.569 16.467 1.00 58.38 87 SER A N 1
ATOM 669 C CA . SER A 1 87 ? -7.612 -10.523 16.206 1.00 58.38 87 SER A CA 1
ATOM 670 C C . SER A 1 87 ? -8.583 -10.105 15.094 1.00 58.38 87 SER A C 1
ATOM 672 O O . SER A 1 87 ? -9.293 -10.959 14.575 1.00 58.38 87 SER A O 1
ATOM 674 N N . SER A 1 88 ? -8.624 -8.829 14.699 1.00 62.12 88 SER A N 1
ATOM 675 C CA . SER A 1 88 ? -9.475 -8.349 13.595 1.00 62.12 88 SER A CA 1
ATOM 676 C C . SER A 1 88 ? -8.708 -8.135 12.289 1.00 62.12 88 SER A C 1
ATOM 678 O O . SER A 1 88 ? -9.262 -7.599 11.328 1.00 62.12 88 SER A O 1
ATOM 680 N N . LEU A 1 89 ? -7.435 -8.543 12.232 1.00 64.25 89 LEU A N 1
ATOM 681 C CA . LEU A 1 89 ? -6.651 -8.478 11.004 1.00 64.25 89 LEU A CA 1
ATOM 682 C C . LEU A 1 89 ? -7.217 -9.452 9.979 1.00 64.25 89 LEU A C 1
ATOM 684 O O . LEU A 1 89 ? -7.077 -10.669 10.098 1.00 64.25 89 LEU A O 1
ATOM 688 N N . ASN A 1 90 ? -7.815 -8.906 8.930 1.00 69.50 90 ASN A N 1
ATOM 689 C CA . ASN A 1 90 ? -8.260 -9.700 7.806 1.00 69.50 90 ASN A CA 1
ATOM 690 C C . ASN A 1 90 ? -7.217 -9.617 6.683 1.00 69.50 90 ASN A C 1
ATOM 692 O O . ASN A 1 90 ? -7.130 -8.634 5.945 1.00 69.50 90 ASN A O 1
ATOM 696 N N . MET A 1 91 ? -6.413 -10.678 6.582 1.00 69.62 91 MET A N 1
ATOM 697 C CA . MET A 1 91 ? -5.334 -10.818 5.598 1.00 69.62 91 MET A CA 1
ATOM 698 C C . MET A 1 91 ? -5.836 -10.758 4.148 1.00 69.62 91 MET A C 1
ATOM 700 O O . MET A 1 91 ? -5.066 -10.406 3.256 1.00 69.62 91 MET A O 1
ATOM 704 N N . THR A 1 92 ? -7.121 -11.040 3.905 1.00 72.56 92 THR A N 1
ATOM 705 C CA . THR A 1 92 ? -7.730 -10.967 2.572 1.00 72.56 92 THR A CA 1
ATOM 706 C C . THR A 1 92 ? -7.638 -9.559 1.982 1.00 72.56 92 THR A C 1
ATOM 708 O O . THR A 1 92 ? -7.352 -9.429 0.794 1.00 72.56 92 THR A O 1
ATOM 711 N N . TRP A 1 93 ? -7.778 -8.502 2.791 1.00 72.44 93 TRP A N 1
ATOM 712 C CA . TRP A 1 93 ? -7.656 -7.118 2.309 1.00 72.44 93 TRP A CA 1
ATOM 713 C C . TRP A 1 93 ? -6.241 -6.782 1.841 1.00 72.44 93 TRP A C 1
ATOM 715 O O . TRP A 1 93 ? -6.065 -6.106 0.831 1.00 72.44 93 TRP A O 1
ATOM 725 N N . THR A 1 94 ? -5.220 -7.302 2.522 1.00 74.69 94 THR A N 1
ATOM 726 C CA . THR A 1 94 ? -3.826 -7.132 2.095 1.00 74.69 94 THR A CA 1
ATOM 727 C C . THR A 1 94 ? -3.578 -7.820 0.754 1.00 74.69 94 THR A C 1
ATOM 729 O O . THR A 1 94 ? -2.930 -7.244 -0.117 1.00 74.69 94 THR A O 1
ATOM 732 N N . THR A 1 95 ? -4.124 -9.023 0.550 1.00 76.50 95 THR A N 1
ATOM 733 C CA . THR A 1 95 ? -4.008 -9.732 -0.732 1.00 76.50 95 THR A CA 1
ATOM 734 C C . THR A 1 95 ? -4.712 -8.985 -1.863 1.00 76.50 95 THR A C 1
ATOM 736 O O . THR A 1 95 ? -4.126 -8.841 -2.934 1.00 76.50 95 THR A O 1
ATOM 739 N N . ILE A 1 96 ? -5.922 -8.469 -1.621 1.00 81.06 96 ILE A N 1
ATOM 740 C CA . ILE A 1 96 ? -6.671 -7.662 -2.596 1.00 81.06 96 ILE A CA 1
ATOM 741 C C . ILE A 1 96 ? -5.855 -6.426 -2.997 1.00 81.06 96 ILE A C 1
ATOM 743 O O . ILE A 1 96 ? -5.596 -6.240 -4.184 1.00 81.06 96 ILE A O 1
ATOM 747 N N . ASN A 1 97 ? -5.321 -5.679 -2.022 1.00 80.50 97 ASN A N 1
ATOM 748 C CA . ASN A 1 97 ? -4.485 -4.506 -2.290 1.00 80.50 97 ASN A CA 1
ATOM 749 C C . ASN A 1 97 ? -3.284 -4.839 -3.189 1.00 80.50 97 ASN A C 1
ATOM 751 O O . ASN A 1 97 ? -2.974 -4.084 -4.109 1.00 80.50 97 ASN A O 1
ATOM 755 N N . ILE A 1 98 ? -2.599 -5.964 -2.947 1.00 81.50 98 ILE A N 1
ATOM 756 C CA . ILE A 1 98 ? -1.462 -6.391 -3.778 1.00 81.50 98 ILE A CA 1
ATOM 757 C C . ILE A 1 98 ? -1.920 -6.679 -5.208 1.00 81.50 98 ILE A C 1
ATOM 759 O O . ILE A 1 98 ? -1.316 -6.168 -6.150 1.00 81.50 98 ILE A O 1
ATOM 763 N N . VAL A 1 99 ? -2.970 -7.488 -5.374 1.00 83.19 99 VAL A N 1
ATOM 764 C CA . VAL A 1 99 ? -3.477 -7.880 -6.697 1.00 83.19 99 VAL A CA 1
ATOM 765 C C . VAL A 1 99 ? -3.903 -6.649 -7.489 1.00 83.19 99 VAL A C 1
ATOM 767 O O . VAL A 1 99 ? -3.525 -6.509 -8.647 1.00 83.19 99 VAL A O 1
ATOM 770 N N . GLU A 1 100 ? -4.614 -5.718 -6.865 1.00 83.31 100 GLU A N 1
ATOM 771 C CA . GLU A 1 100 ? -5.101 -4.508 -7.525 1.00 83.31 100 GLU A CA 1
ATOM 772 C C . GLU A 1 100 ? -3.988 -3.547 -7.896 1.00 83.31 100 GLU A C 1
ATOM 774 O O . GLU A 1 100 ? -3.994 -3.005 -9.000 1.00 83.31 100 GLU A O 1
ATOM 779 N N . ALA A 1 101 ? -2.996 -3.370 -7.022 1.00 82.94 101 ALA A N 1
ATOM 780 C CA . ALA A 1 101 ? -1.836 -2.561 -7.356 1.00 82.94 101 ALA A CA 1
ATOM 781 C C . ALA A 1 101 ? -1.040 -3.167 -8.517 1.00 82.94 101 ALA A C 1
ATOM 783 O O . ALA A 1 101 ? -0.572 -2.423 -9.374 1.00 82.94 101 ALA A O 1
ATOM 784 N N . VAL A 1 102 ? -0.897 -4.498 -8.570 1.00 83.19 102 VAL A N 1
ATOM 785 C CA . VAL A 1 102 ? -0.231 -5.185 -9.688 1.00 83.19 102 VAL A CA 1
ATOM 786 C C . VAL A 1 102 ? -1.030 -5.012 -10.975 1.00 83.19 102 VAL A C 1
ATOM 788 O O . VAL A 1 102 ? -0.463 -4.598 -11.981 1.00 83.19 102 VAL A O 1
ATOM 791 N N . VAL A 1 103 ? -2.336 -5.286 -10.949 1.00 84.19 103 VAL A N 1
ATOM 792 C CA . VAL A 1 103 ? -3.207 -5.155 -12.124 1.00 84.19 103 VAL A CA 1
ATOM 793 C C . VAL A 1 103 ? -3.200 -3.716 -12.637 1.00 84.19 103 VAL A C 1
ATOM 795 O O . VAL A 1 103 ? -2.955 -3.500 -13.818 1.00 84.19 103 VAL A O 1
ATOM 798 N N . GLY A 1 104 ? -3.377 -2.723 -11.764 1.00 79.25 104 GLY A N 1
ATOM 799 C CA . GLY A 1 104 ? -3.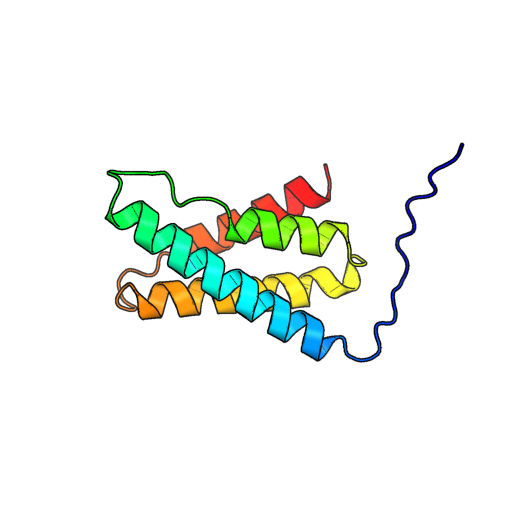384 -1.318 -12.172 1.00 79.25 104 GLY A CA 1
ATOM 800 C C . GLY A 1 104 ? -2.018 -0.754 -12.570 1.00 79.25 104 GLY A C 1
ATOM 801 O O . GLY A 1 104 ? -1.965 0.264 -13.242 1.00 79.25 104 GLY A O 1
ATOM 802 N N . ALA A 1 105 ? -0.909 -1.395 -12.192 1.00 79.69 105 ALA A N 1
ATOM 803 C CA . ALA A 1 105 ? 0.413 -1.023 -12.697 1.00 79.69 105 ALA A CA 1
ATOM 804 C C . ALA A 1 105 ? 0.728 -1.639 -14.073 1.00 79.69 105 ALA A C 1
ATOM 806 O O . ALA A 1 105 ? 1.662 -1.188 -14.736 1.00 79.69 105 ALA A O 1
ATOM 807 N N . VAL A 1 106 ? -0.003 -2.689 -14.467 1.00 79.12 106 VAL A N 1
ATOM 808 C CA . VAL A 1 106 ? 0.163 -3.404 -15.742 1.00 79.12 106 VAL A CA 1
ATOM 809 C C . VAL A 1 106 ? -0.788 -2.884 -16.829 1.00 79.12 106 VAL A C 1
ATOM 811 O O . VAL A 1 106 ? -0.404 -2.905 -17.999 1.00 79.12 106 VAL A O 1
ATOM 814 N N . LEU A 1 107 ? -2.004 -2.463 -16.456 1.00 73.19 107 LEU A N 1
ATOM 815 C CA . LEU A 1 107 ? -3.014 -1.866 -17.346 1.00 73.19 107 LEU A CA 1
ATOM 816 C C . LEU A 1 107 ? -2.657 -0.430 -17.756 1.00 73.19 107 LEU A C 1
ATOM 818 O O . LEU A 1 107 ? -2.931 -0.092 -18.930 1.00 73.19 107 LEU A O 1
#

pLDDT: mean 72.41, std 13.39, range [38.34, 86.62]

Sequence (107 aa):
MSKQSQHVLIALPHPLLHLVSLGLVSFIFTLFSLELSQFGTQLAPLWFPTSIMMVAFYRHAGRMWPGIALSCSLGNIAASILLFSTSSLNMTWTTINIVEAVVGAVL

Organism: Escherichia coli (NCBI:txid562)

Foldseek 3Di:
DPPPVPLPPCPPVCLPVVLQVLLVQLLVVLLVQVVVCVVDPCPPSPLVLLVSLLVVLLNHDPVCNVSSLVSNLNSNLVSCVVVDPPVPDDCVVSVVSSVSSVVSSVD

InterPro domains:
  IPR007895 MASE1 [PF05231] (19-107)